Protein AF-A0AB33BZQ3-F1 (afdb_monomer_lite)

Organism: NCBI:txid1903187

Structure (mmCIF, N/CA/C/O backbone):
data_AF-A0AB33BZQ3-F1
#
_entry.id   AF-A0AB33BZQ3-F1
#
loop_
_atom_site.group_PDB
_atom_site.id
_atom_site.type_symbol
_atom_site.label_atom_id
_atom_site.label_alt_id
_atom_site.label_comp_id
_atom_site.label_asym_id
_atom_site.label_entity_id
_atom_site.label_seq_id
_atom_site.pdbx_PDB_ins_code
_atom_site.Cartn_x
_atom_site.Cartn_y
_atom_site.Cartn_z
_atom_site.occupancy
_atom_site.B_iso_or_equiv
_atom_site.auth_seq_id
_atom_site.auth_comp_id
_atom_site.auth_asym_id
_atom_site.auth_atom_id
_atom_site.pdbx_PDB_model_num
ATOM 1 N N . MET A 1 1 ? -1.933 -4.192 -17.169 1.00 57.66 1 MET A N 1
ATOM 2 C CA . MET A 1 1 ? -1.985 -3.349 -15.956 1.00 57.66 1 MET A CA 1
ATOM 3 C C . MET A 1 1 ? -2.620 -4.215 -14.882 1.00 57.66 1 MET A C 1
ATOM 5 O O . MET A 1 1 ? -3.636 -4.810 -15.187 1.00 57.66 1 MET A O 1
ATOM 9 N N . GLY A 1 2 ? -1.964 -4.399 -13.737 1.00 78.25 2 GLY A N 1
ATOM 10 C CA . GLY A 1 2 ? -2.300 -5.431 -12.740 1.00 78.25 2 GLY A CA 1
ATOM 11 C C . GLY A 1 2 ? -1.164 -5.528 -11.725 1.00 78.25 2 GLY A C 1
ATOM 12 O O . GLY A 1 2 ? -0.082 -6.008 -12.058 1.00 78.25 2 GLY A O 1
ATOM 13 N N . GLY A 1 3 ? -1.332 -4.888 -10.568 1.00 89.88 3 GLY A N 1
ATOM 14 C CA . GLY A 1 3 ? -0.325 -4.796 -9.501 1.00 89.88 3 GLY A CA 1
ATOM 15 C C . GLY A 1 3 ? 0.991 -4.070 -9.833 1.00 89.88 3 GLY A C 1
ATOM 16 O O . GLY A 1 3 ? 1.796 -3.849 -8.939 1.00 89.88 3 GLY A O 1
ATOM 17 N N . LYS A 1 4 ? 1.260 -3.683 -11.087 1.00 95.31 4 LYS A N 1
ATOM 18 C CA . LYS A 1 4 ? 2.513 -3.011 -11.490 1.00 95.31 4 LYS A CA 1
ATOM 19 C C . LYS A 1 4 ? 2.638 -1.602 -10.903 1.00 95.31 4 LYS A C 1
ATOM 21 O O . LYS A 1 4 ? 1.654 -0.880 -10.790 1.00 95.31 4 LYS A O 1
ATOM 26 N N . ASN A 1 5 ? 3.876 -1.183 -10.654 1.00 94.81 5 ASN A N 1
ATOM 27 C CA . ASN A 1 5 ? 4.215 0.179 -10.255 1.00 94.81 5 ASN A CA 1
ATOM 28 C C . ASN A 1 5 ? 4.946 0.900 -11.400 1.00 94.81 5 ASN A C 1
ATOM 30 O O . ASN A 1 5 ? 5.981 0.432 -11.873 1.00 94.81 5 ASN A O 1
ATOM 34 N N . VAL A 1 6 ? 4.386 2.027 -11.853 1.00 93.44 6 VAL A N 1
ATOM 35 C CA . VAL A 1 6 ? 4.913 2.827 -12.977 1.00 93.44 6 VAL A CA 1
ATOM 36 C C . VAL A 1 6 ? 6.039 3.781 -12.575 1.00 93.44 6 VAL A C 1
ATOM 38 O O . VAL A 1 6 ? 6.786 4.233 -13.433 1.00 93.44 6 VAL A O 1
ATOM 41 N N . VAL A 1 7 ? 6.171 4.078 -11.281 1.00 93.81 7 VAL A N 1
ATOM 42 C CA . VAL A 1 7 ? 7.209 4.968 -10.741 1.00 93.81 7 VAL A CA 1
ATOM 43 C C . VAL A 1 7 ? 8.453 4.169 -10.357 1.00 93.81 7 VAL A C 1
ATOM 45 O O . VAL A 1 7 ? 9.575 4.601 -10.599 1.00 93.81 7 VAL A O 1
ATOM 48 N N . ASN A 1 8 ? 8.268 2.987 -9.767 1.00 94.31 8 ASN A N 1
ATOM 49 C CA . ASN A 1 8 ? 9.355 2.086 -9.402 1.00 94.31 8 ASN A CA 1
ATOM 50 C C . ASN A 1 8 ? 8.991 0.640 -9.750 1.00 94.31 8 ASN A C 1
ATOM 52 O O . ASN A 1 8 ? 8.271 -0.020 -9.003 1.00 94.31 8 ASN A O 1
ATOM 56 N N . ALA A 1 9 ? 9.543 0.137 -10.856 1.00 95.00 9 ALA A N 1
ATOM 57 C CA . ALA A 1 9 ? 9.236 -1.190 -11.385 1.00 95.00 9 ALA A CA 1
ATOM 58 C C . ALA A 1 9 ? 9.584 -2.354 -10.436 1.00 95.00 9 ALA A C 1
ATOM 60 O O . ALA A 1 9 ? 9.033 -3.437 -10.605 1.00 95.00 9 ALA A O 1
ATOM 61 N N . ALA A 1 10 ? 10.463 -2.143 -9.448 1.00 95.38 10 ALA A N 1
ATOM 62 C CA . ALA A 1 10 ? 10.825 -3.159 -8.460 1.00 95.38 10 ALA A CA 1
ATOM 63 C C . ALA A 1 10 ? 9.870 -3.208 -7.257 1.00 95.38 10 ALA A C 1
ATOM 65 O O . ALA A 1 10 ? 9.871 -4.189 -6.530 1.00 95.38 10 ALA A O 1
ATOM 66 N N . LYS A 1 11 ? 9.083 -2.153 -7.007 1.00 96.19 11 LYS A N 1
ATOM 67 C CA . LYS A 1 11 ? 8.181 -2.060 -5.848 1.00 96.19 11 LYS A CA 1
ATOM 68 C C . LYS A 1 11 ? 6.731 -2.182 -6.293 1.00 96.19 11 LYS A C 1
ATOM 70 O O . LYS A 1 11 ? 5.987 -1.200 -6.260 1.00 96.19 11 LYS A O 1
ATOM 75 N N . THR A 1 12 ? 6.355 -3.359 -6.779 1.00 97.31 12 THR A N 1
ATOM 76 C CA . THR A 1 12 ? 4.988 -3.623 -7.241 1.00 97.31 12 THR A CA 1
ATOM 77 C C . THR A 1 12 ? 4.067 -4.019 -6.081 1.00 97.31 12 THR A C 1
ATOM 79 O O . THR A 1 12 ? 4.499 -4.118 -4.935 1.00 97.31 12 THR A O 1
ATOM 82 N N . LEU A 1 13 ? 2.782 -4.210 -6.372 1.00 97.50 13 LEU A N 1
ATOM 83 C CA . LEU A 1 13 ? 1.794 -4.744 -5.436 1.00 97.50 13 LEU A CA 1
ATOM 84 C C . LEU A 1 13 ? 1.699 -6.277 -5.501 1.00 97.50 13 LEU A C 1
ATOM 86 O O . LEU A 1 13 ? 0.825 -6.857 -4.865 1.00 97.50 13 LEU A O 1
ATOM 90 N N . LYS A 1 14 ? 2.552 -6.950 -6.282 1.00 97.25 14 LYS A N 1
ATOM 91 C CA . LYS A 1 14 ? 2.591 -8.417 -6.329 1.00 97.25 14 LYS A CA 1
ATOM 92 C C . LYS A 1 14 ? 3.022 -8.994 -4.987 1.00 97.25 14 LYS A C 1
ATOM 94 O O . LYS A 1 14 ? 3.811 -8.378 -4.273 1.00 97.25 14 LYS A O 1
ATOM 99 N N . LYS A 1 15 ? 2.541 -10.199 -4.679 1.00 97.00 15 LYS A N 1
ATOM 100 C CA . LYS A 1 15 ? 2.759 -10.868 -3.393 1.00 97.00 15 LYS A CA 1
ATOM 101 C C . LYS A 1 15 ? 4.239 -10.965 -3.016 1.00 97.00 15 LYS A C 1
ATOM 103 O O . LYS A 1 15 ? 4.602 -10.644 -1.889 1.00 97.00 15 LYS A O 1
ATOM 108 N N . GLU A 1 16 ? 5.098 -11.343 -3.959 1.00 97.12 16 GLU A N 1
ATOM 109 C CA . GLU A 1 16 ? 6.531 -11.524 -3.710 1.00 97.12 16 GLU A CA 1
ATOM 110 C C . GLU A 1 16 ? 7.224 -10.198 -3.372 1.00 97.12 16 GLU A C 1
ATOM 112 O O . GLU A 1 16 ? 8.062 -10.145 -2.473 1.00 97.12 16 GLU A O 1
ATOM 117 N N . ASP A 1 17 ? 6.850 -9.115 -4.059 1.00 97.94 17 ASP A N 1
ATOM 118 C CA . ASP A 1 17 ? 7.404 -7.786 -3.803 1.00 97.94 17 ASP A CA 1
ATOM 119 C C . ASP A 1 17 ? 6.868 -7.213 -2.486 1.00 97.94 17 ASP A C 1
ATOM 121 O O . ASP A 1 17 ? 7.638 -6.654 -1.704 1.00 97.94 17 ASP A O 1
ATOM 125 N N . LEU A 1 18 ? 5.572 -7.387 -2.198 1.00 97.69 18 LEU A N 1
ATOM 126 C CA . LEU A 1 18 ? 4.988 -6.983 -0.920 1.00 97.69 18 LEU A CA 1
ATOM 127 C C . LEU A 1 18 ? 5.712 -7.665 0.248 1.00 97.69 18 LEU A C 1
ATOM 129 O O . LEU A 1 18 ? 6.162 -6.966 1.152 1.00 97.69 18 LEU A O 1
ATOM 133 N N . ALA A 1 19 ? 5.928 -8.981 0.190 1.00 97.69 19 ALA A N 1
ATOM 134 C CA . ALA A 1 19 ? 6.679 -9.708 1.216 1.00 97.69 19 ALA A CA 1
ATOM 135 C C . ALA A 1 19 ? 8.135 -9.222 1.315 1.00 97.69 19 ALA A C 1
ATOM 137 O O . ALA A 1 19 ? 8.624 -8.890 2.396 1.00 97.69 19 ALA A O 1
ATOM 138 N N . LYS A 1 20 ? 8.825 -9.079 0.176 1.00 98.06 20 LYS A N 1
ATOM 139 C CA . LYS A 1 20 ? 10.220 -8.611 0.119 1.00 98.06 20 LYS A CA 1
ATOM 140 C C . LYS A 1 20 ? 10.425 -7.235 0.759 1.00 98.06 20 LYS A C 1
ATOM 142 O O . LYS A 1 20 ? 11.492 -6.975 1.312 1.00 98.06 20 LYS A O 1
ATOM 147 N N . TYR A 1 21 ? 9.438 -6.345 0.659 1.00 96.88 21 TYR A N 1
ATOM 148 C CA . TYR A 1 21 ? 9.514 -4.982 1.192 1.00 96.88 21 TYR A CA 1
ATOM 149 C C . TYR A 1 21 ? 8.719 -4.775 2.494 1.00 96.88 21 TYR A C 1
ATOM 151 O O . TYR A 1 21 ? 8.564 -3.626 2.919 1.00 96.88 21 TYR A O 1
ATOM 159 N N . GLY A 1 22 ? 8.240 -5.847 3.139 1.00 97.06 22 GLY A N 1
ATOM 160 C CA . GLY A 1 22 ? 7.511 -5.778 4.412 1.00 97.06 22 GLY A CA 1
ATOM 161 C C . GLY A 1 22 ? 6.178 -5.031 4.301 1.00 97.06 22 GLY A C 1
ATOM 162 O O . GL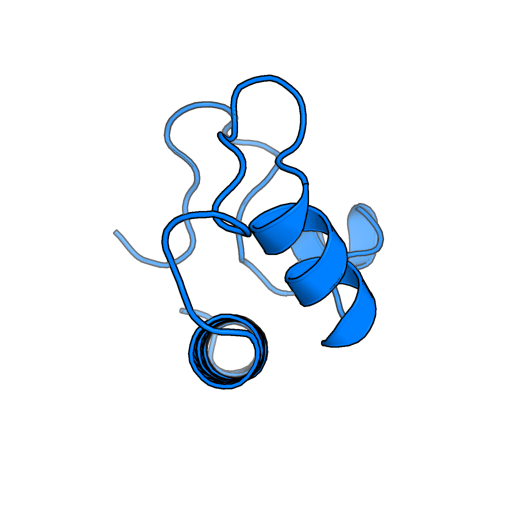Y A 1 22 ? 5.883 -4.133 5.092 1.00 97.06 22 GLY A O 1
ATOM 163 N N . LYS A 1 23 ? 5.423 -5.327 3.241 1.00 97.50 23 LYS A N 1
ATOM 164 C CA . LYS A 1 23 ? 4.105 -4.770 2.896 1.00 97.50 23 LYS A CA 1
ATOM 165 C C . LYS A 1 23 ? 3.060 -5.862 2.660 1.00 97.50 23 LYS A C 1
ATOM 167 O O . LYS A 1 23 ? 2.043 -5.604 2.032 1.00 97.50 23 LYS A O 1
ATOM 172 N N . ASP A 1 24 ? 3.301 -7.062 3.163 1.00 96.69 24 ASP A N 1
ATOM 173 C CA . ASP A 1 24 ? 2.424 -8.234 3.106 1.00 96.69 24 ASP A CA 1
ATOM 174 C C . ASP A 1 24 ? 1.445 -8.325 4.293 1.00 96.69 24 ASP A C 1
ATOM 176 O O . ASP A 1 24 ? 0.884 -9.385 4.558 1.00 96.69 24 ASP A O 1
ATOM 180 N N . SER A 1 25 ? 1.198 -7.210 4.989 1.00 98.06 25 SER A N 1
ATOM 181 C CA . SER A 1 25 ? 0.209 -7.110 6.068 1.00 98.06 25 SER A CA 1
ATOM 182 C C . SER A 1 25 ? -0.691 -5.886 5.893 1.00 98.06 25 SER A C 1
ATOM 184 O O . SER A 1 25 ? -0.295 -4.881 5.286 1.00 98.06 25 SER A O 1
ATOM 186 N N . VAL A 1 26 ? -1.906 -5.961 6.446 1.00 97.81 26 VAL A N 1
ATOM 187 C CA . VAL A 1 26 ? -2.890 -4.871 6.389 1.00 97.81 26 VAL A CA 1
ATOM 188 C C . VAL A 1 26 ? -2.314 -3.629 7.057 1.00 97.81 26 VAL A C 1
ATOM 190 O O . VAL A 1 26 ? -2.311 -2.556 6.464 1.00 97.81 26 VAL A O 1
ATOM 193 N N . GLU A 1 27 ? -1.726 -3.774 8.240 1.00 98.06 27 GLU A N 1
ATOM 194 C CA . GLU A 1 27 ? -1.156 -2.681 9.029 1.00 98.06 27 GLU A CA 1
ATOM 195 C C . GLU A 1 27 ? -0.024 -1.975 8.272 1.00 98.06 27 GLU A C 1
ATOM 197 O O . GLU A 1 27 ? 0.060 -0.743 8.260 1.00 98.06 27 GLU A O 1
ATOM 202 N N . ALA A 1 28 ? 0.838 -2.743 7.599 1.00 98.31 28 ALA A N 1
ATOM 203 C CA . ALA A 1 28 ? 1.968 -2.206 6.853 1.00 98.31 28 ALA A CA 1
ATOM 204 C C . ALA A 1 28 ? 1.532 -1.406 5.613 1.00 98.31 28 ALA A C 1
ATOM 206 O O . ALA A 1 28 ? 2.180 -0.402 5.270 1.00 98.31 28 ALA A O 1
ATOM 207 N N . ILE A 1 29 ? 0.447 -1.833 4.956 1.00 98.06 29 ILE A N 1
ATOM 208 C CA . ILE A 1 29 ? -0.164 -1.123 3.828 1.00 98.06 29 ILE A CA 1
ATOM 209 C C . ILE A 1 29 ? -0.944 0.095 4.328 1.00 98.06 29 ILE A C 1
ATOM 211 O O . ILE A 1 29 ? -0.707 1.190 3.818 1.00 98.06 29 ILE A O 1
ATOM 215 N N . VAL A 1 30 ? -1.783 -0.047 5.360 1.00 98.50 30 VAL A N 1
ATOM 216 C CA . VAL A 1 30 ? -2.524 1.055 6.001 1.00 98.50 30 VAL A CA 1
ATOM 217 C C . VAL A 1 30 ? -1.567 2.173 6.398 1.00 98.50 30 VAL A C 1
ATOM 219 O O . VAL A 1 30 ? -1.788 3.333 6.045 1.00 98.50 30 VAL A O 1
ATOM 222 N N . ALA A 1 31 ? -0.453 1.841 7.055 1.00 98.38 31 ALA A N 1
ATOM 223 C CA . ALA A 1 31 ? 0.547 2.822 7.457 1.00 98.38 31 ALA A CA 1
ATOM 224 C C . ALA A 1 31 ? 1.139 3.579 6.256 1.00 98.38 31 ALA A C 1
ATOM 226 O O . ALA A 1 31 ? 1.304 4.799 6.323 1.00 98.38 31 ALA A O 1
ATOM 227 N N . GLN A 1 32 ? 1.440 2.879 5.156 1.00 98.19 32 GLN A N 1
ATOM 228 C CA . GLN A 1 32 ? 2.007 3.495 3.955 1.00 98.19 32 GLN A CA 1
ATOM 229 C C . GLN A 1 32 ? 0.979 4.325 3.178 1.00 98.19 32 GLN A C 1
ATOM 231 O O . GLN A 1 32 ? 1.318 5.403 2.705 1.00 98.19 32 GLN A O 1
ATOM 236 N N . VAL A 1 33 ? -0.268 3.870 3.056 1.00 98.00 33 VAL A N 1
ATOM 237 C CA . VAL A 1 33 ? -1.342 4.644 2.414 1.00 98.00 33 VAL A CA 1
ATOM 238 C C . VAL A 1 33 ? -1.636 5.903 3.230 1.00 98.00 33 VAL A C 1
ATOM 240 O O . VAL A 1 33 ? -1.730 6.997 2.677 1.00 98.00 33 VAL A O 1
ATOM 243 N N . THR A 1 34 ? -1.678 5.779 4.557 1.00 98.31 34 THR A N 1
ATOM 244 C CA . THR A 1 34 ? -1.922 6.904 5.466 1.00 98.31 34 THR A CA 1
ATOM 245 C C . THR A 1 34 ? -0.820 7.956 5.372 1.00 98.31 34 THR A C 1
ATOM 247 O O . THR A 1 34 ? -1.123 9.137 5.211 1.00 98.31 34 THR A O 1
ATOM 250 N N . LYS A 1 35 ? 0.452 7.541 5.457 1.00 97.94 35 LYS A N 1
ATOM 251 C CA . LYS A 1 35 ? 1.606 8.448 5.608 1.00 97.94 35 LYS A CA 1
ATOM 252 C C . LYS A 1 35 ? 2.332 8.773 4.301 1.00 97.94 35 LYS A C 1
ATOM 254 O O . LYS A 1 35 ? 3.142 9.696 4.275 1.00 97.94 35 LYS A O 1
ATOM 259 N N . GLY A 1 36 ? 2.058 8.038 3.228 1.00 96.75 36 GLY A N 1
ATOM 260 C CA . GLY A 1 36 ? 2.874 8.062 2.019 1.00 96.75 36 GLY A CA 1
ATOM 261 C C . GLY A 1 36 ? 4.248 7.415 2.234 1.00 96.75 36 GLY A C 1
ATOM 262 O O . GLY A 1 36 ? 4.597 6.969 3.330 1.00 96.75 36 GLY A O 1
ATOM 263 N N . ASN A 1 37 ? 5.037 7.339 1.163 1.00 94.81 37 ASN A N 1
ATOM 264 C CA . ASN A 1 37 ? 6.428 6.881 1.206 1.00 94.81 37 ASN A CA 1
ATOM 265 C C . ASN A 1 37 ? 7.190 7.351 -0.043 1.00 94.81 37 ASN A C 1
ATOM 267 O O . ASN A 1 37 ? 6.956 6.856 -1.150 1.00 94.81 37 ASN A O 1
ATOM 271 N N . GLY A 1 38 ? 8.112 8.302 0.125 1.00 93.69 38 GLY A N 1
ATOM 272 C CA . GLY A 1 38 ? 8.871 8.886 -0.982 1.00 93.69 38 GLY A CA 1
ATOM 273 C C . GLY A 1 38 ? 7.951 9.527 -2.024 1.00 93.69 38 GLY A C 1
ATOM 274 O O . GLY A 1 38 ? 7.243 10.481 -1.725 1.00 93.69 38 GLY A O 1
ATOM 275 N N . ALA A 1 39 ? 7.947 8.985 -3.245 1.00 93.75 39 ALA A N 1
ATOM 276 C CA . ALA A 1 39 ? 7.102 9.466 -4.341 1.00 93.75 39 ALA A CA 1
ATOM 277 C C . ALA A 1 39 ? 5.607 9.111 -4.188 1.00 93.75 39 ALA A C 1
ATOM 279 O O . ALA A 1 39 ? 4.777 9.650 -4.916 1.00 93.75 39 ALA A O 1
ATOM 280 N N . MET A 1 40 ? 5.248 8.202 -3.273 1.00 95.12 40 MET A N 1
ATOM 281 C CA . MET A 1 40 ? 3.849 7.891 -2.979 1.00 95.12 40 MET A CA 1
ATOM 282 C C . MET A 1 40 ? 3.275 8.945 -2.017 1.00 95.12 40 MET A C 1
ATOM 284 O O . MET A 1 40 ? 3.788 9.060 -0.900 1.00 95.12 40 MET A O 1
ATOM 288 N N . PRO A 1 41 ? 2.220 9.689 -2.402 1.00 96.25 41 PRO A N 1
ATOM 289 C CA . PRO A 1 41 ? 1.616 10.698 -1.539 1.00 96.25 41 PRO A CA 1
ATOM 290 C C . PRO A 1 41 ? 0.879 10.065 -0.352 1.00 96.25 41 PRO A C 1
ATOM 292 O O . PRO A 1 41 ? 0.460 8.909 -0.403 1.00 96.25 41 PRO A O 1
ATOM 295 N N . ALA A 1 42 ? 0.694 10.853 0.705 1.00 97.69 42 ALA A N 1
ATOM 296 C CA . ALA A 1 42 ? -0.122 10.491 1.858 1.00 97.69 42 ALA A CA 1
ATOM 297 C C . ALA A 1 42 ? -1.622 10.647 1.555 1.00 97.69 42 ALA A C 1
ATOM 299 O O . ALA A 1 42 ? -2.041 11.655 0.977 1.00 97.69 42 ALA A O 1
ATOM 300 N N . PHE A 1 43 ? -2.435 9.684 1.994 1.00 97.94 43 PHE A N 1
ATOM 301 C CA . PHE A 1 43 ? -3.893 9.699 1.833 1.00 97.94 43 PHE A CA 1
ATOM 302 C C . PHE A 1 43 ? -4.666 9.851 3.148 1.00 97.94 43 PHE A C 1
ATOM 304 O O . PHE A 1 43 ? -5.881 10.000 3.099 1.00 97.94 43 PHE A O 1
ATOM 311 N N . GLY A 1 44 ? -4.001 9.906 4.308 1.00 96.56 44 GLY A N 1
ATOM 312 C CA . GLY A 1 44 ? -4.676 10.026 5.612 1.00 96.56 44 GLY A CA 1
ATOM 313 C C . GLY A 1 44 ? -5.527 11.290 5.809 1.00 96.56 44 GLY A C 1
ATOM 314 O O . GLY A 1 44 ? -6.383 11.316 6.680 1.00 96.56 44 GLY A O 1
ATOM 315 N N . GLY A 1 45 ? -5.317 12.338 5.003 1.00 95.06 45 GLY A N 1
ATOM 316 C CA . GLY A 1 45 ? -6.174 13.535 4.974 1.00 95.06 45 GLY A CA 1
ATOM 317 C C . GLY A 1 45 ? -7.190 13.554 3.826 1.00 95.06 45 GLY A C 1
ATOM 318 O O . GLY A 1 45 ? -7.818 14.580 3.590 1.00 95.06 45 GLY A O 1
ATOM 319 N N . ARG A 1 46 ? -7.282 12.467 3.051 1.00 97.12 46 ARG A N 1
ATOM 320 C CA . ARG A 1 46 ? -8.098 12.359 1.828 1.00 97.12 46 ARG A CA 1
ATOM 321 C C . ARG A 1 46 ? -9.094 11.205 1.867 1.00 97.12 46 ARG A C 1
ATOM 323 O O . ARG A 1 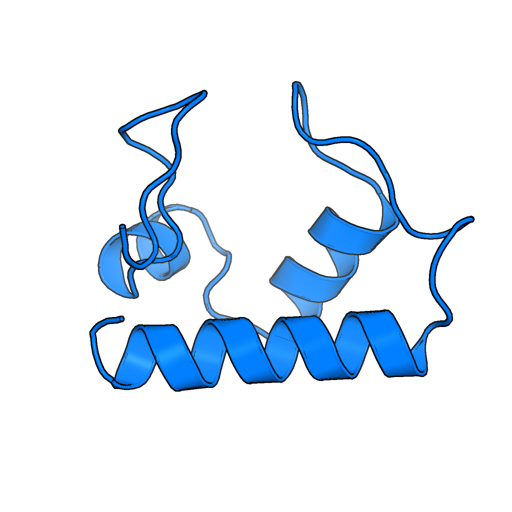46 ? -10.108 11.285 1.187 1.00 97.12 46 ARG A O 1
ATOM 330 N N . LEU A 1 47 ? -8.782 10.149 2.610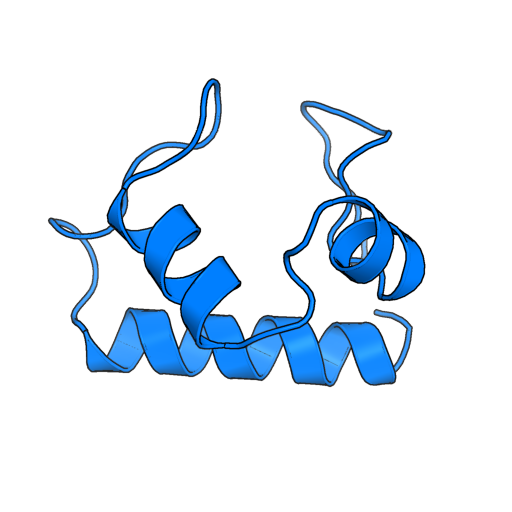 1.00 97.38 47 LEU A N 1
ATOM 331 C CA . LEU A 1 47 ? -9.603 8.953 2.783 1.00 97.38 47 LEU A CA 1
ATOM 332 C C . LEU A 1 47 ? -9.890 8.746 4.271 1.00 97.38 47 LEU A C 1
ATOM 334 O O . LEU A 1 47 ? -9.065 9.128 5.106 1.00 97.38 47 LE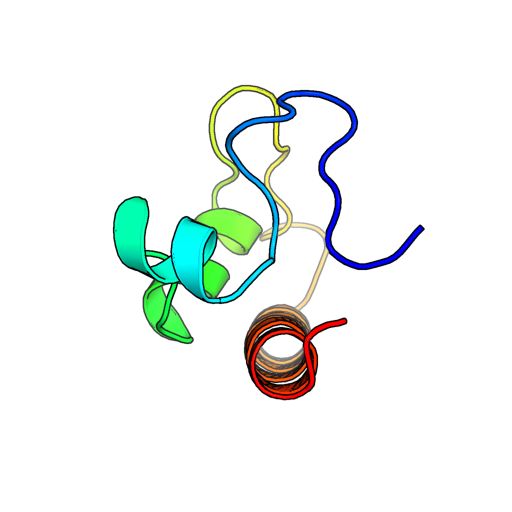U A O 1
ATOM 338 N N . SER A 1 48 ? -11.037 8.141 4.597 1.00 98.06 48 SER A N 1
ATOM 339 C CA . SER A 1 48 ? -11.321 7.736 5.977 1.00 98.06 48 SER A CA 1
ATOM 340 C C . SER A 1 48 ? -10.413 6.577 6.402 1.00 98.06 48 SER A C 1
ATOM 342 O O . SER A 1 48 ? -9.775 5.920 5.574 1.00 98.06 48 SER A O 1
ATOM 344 N N . ALA A 1 49 ? -10.352 6.308 7.707 1.00 97.31 49 ALA A N 1
ATOM 345 C CA . ALA A 1 49 ? -9.630 5.143 8.209 1.00 97.31 49 ALA A CA 1
ATOM 346 C C . ALA A 1 49 ? -10.217 3.833 7.651 1.00 97.31 49 ALA A C 1
ATOM 348 O O . ALA A 1 49 ? -9.446 2.960 7.251 1.00 97.31 49 ALA A O 1
ATOM 349 N N . GLU A 1 50 ? -11.551 3.728 7.547 1.00 97.81 50 GLU A N 1
ATOM 350 C CA . GLU A 1 50 ? -12.201 2.540 6.981 1.00 97.81 50 GLU A CA 1
ATOM 351 C C . GLU A 1 50 ? -11.872 2.365 5.493 1.00 97.81 50 GLU A C 1
ATOM 353 O O . GLU A 1 50 ? -11.576 1.252 5.062 1.00 97.81 50 GLU A O 1
ATOM 358 N N . ASP A 1 51 ? -11.852 3.449 4.709 1.00 98.44 51 ASP A N 1
ATOM 359 C CA . ASP A 1 51 ? -11.487 3.390 3.289 1.00 98.44 51 ASP A CA 1
ATOM 360 C C . ASP A 1 51 ? -10.040 2.916 3.100 1.00 98.44 51 ASP A C 1
ATOM 362 O O . ASP A 1 51 ? -9.741 2.106 2.219 1.00 98.44 51 ASP A O 1
ATOM 366 N N . ILE A 1 52 ? -9.120 3.403 3.939 1.00 98.38 52 ILE A N 1
ATOM 367 C CA . ILE A 1 52 ? -7.709 3.007 3.888 1.00 98.38 52 ILE A CA 1
ATOM 368 C C . ILE A 1 52 ? -7.549 1.522 4.236 1.00 98.38 52 ILE A C 1
ATOM 370 O O . ILE A 1 52 ? -6.791 0.812 3.567 1.00 98.38 52 ILE A O 1
ATOM 374 N N . GLU A 1 53 ? -8.266 1.038 5.247 1.00 98.25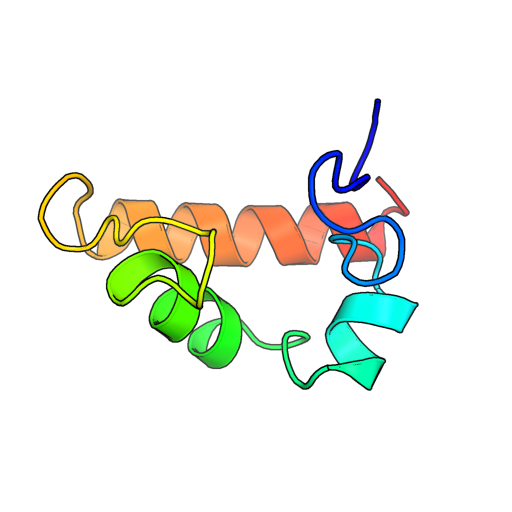 53 GLU A N 1
ATOM 375 C CA . GLU A 1 53 ? -8.264 -0.373 5.630 1.00 98.25 53 GLU A CA 1
ATOM 376 C C . GLU A 1 53 ? -8.896 -1.264 4.549 1.00 98.25 53 GLU A C 1
ATOM 378 O O . GLU A 1 53 ? -8.346 -2.315 4.205 1.00 98.25 53 GLU A O 1
ATOM 383 N N . ALA A 1 54 ? -10.001 -0.828 3.941 1.00 98.44 54 ALA A N 1
ATOM 384 C CA . ALA A 1 54 ? -10.643 -1.534 2.836 1.00 98.44 54 ALA A CA 1
ATOM 385 C C . ALA A 1 54 ? -9.704 -1.657 1.624 1.00 98.44 54 ALA A C 1
ATOM 387 O O . ALA A 1 54 ? -9.573 -2.738 1.043 1.00 98.44 54 ALA A O 1
ATOM 388 N N . VAL A 1 55 ? -8.988 -0.581 1.276 1.00 97.06 55 VAL A N 1
ATOM 389 C CA . VAL A 1 55 ? -7.973 -0.600 0.211 1.00 97.06 55 VAL A CA 1
ATOM 390 C C . VAL A 1 55 ? -6.825 -1.546 0.559 1.00 97.06 55 VAL A C 1
ATOM 392 O O . VAL A 1 55 ? -6.387 -2.303 -0.307 1.00 97.06 55 VAL A O 1
ATOM 395 N N . ALA A 1 56 ? -6.345 -1.551 1.805 1.00 98.19 56 ALA A N 1
ATOM 396 C CA . ALA A 1 56 ? -5.273 -2.450 2.228 1.00 98.19 56 ALA A CA 1
ATOM 397 C C . ALA A 1 56 ? -5.665 -3.929 2.085 1.00 98.19 56 ALA A C 1
ATOM 399 O O . ALA A 1 56 ? -4.921 -4.713 1.491 1.00 98.19 56 ALA A O 1
ATOM 400 N N . ASN A 1 57 ? -6.866 -4.292 2.541 1.00 98.38 57 ASN A N 1
ATOM 401 C CA . ASN A 1 57 ? -7.413 -5.638 2.372 1.00 98.38 57 ASN A CA 1
ATOM 402 C C . ASN A 1 57 ? -7.597 -6.004 0.894 1.00 98.38 57 ASN A C 1
ATOM 404 O O . ASN A 1 57 ? -7.237 -7.106 0.476 1.00 98.38 57 ASN A O 1
ATOM 408 N N . TYR A 1 58 ? -8.106 -5.073 0.081 1.00 97.62 58 TYR A N 1
ATOM 409 C CA . TYR A 1 58 ? -8.247 -5.276 -1.359 1.00 97.62 58 TYR A CA 1
ATOM 410 C C . TYR A 1 58 ? -6.896 -5.558 -2.029 1.00 97.62 58 TYR A C 1
ATOM 412 O O . TYR A 1 58 ? -6.785 -6.511 -2.796 1.00 97.62 58 TYR A O 1
ATOM 420 N N . VAL A 1 59 ? -5.857 -4.776 -1.718 1.00 97.44 59 VAL A N 1
ATOM 421 C CA . VAL A 1 59 ? -4.503 -4.956 -2.270 1.00 97.44 59 VAL A CA 1
ATOM 422 C C . VAL A 1 59 ? -3.961 -6.351 -1.961 1.00 97.44 59 VAL A C 1
ATOM 424 O O . VAL A 1 59 ? -3.476 -7.018 -2.875 1.00 97.44 59 VAL A O 1
ATOM 427 N N . LEU A 1 60 ? -4.082 -6.823 -0.716 1.00 97.81 60 LEU A N 1
ATOM 428 C CA . LEU A 1 60 ? -3.638 -8.171 -0.343 1.00 97.81 60 LEU A CA 1
ATOM 429 C C . LEU A 1 60 ? -4.451 -9.254 -1.054 1.00 97.81 60 LEU A C 1
ATOM 431 O O . LEU A 1 60 ? -3.877 -10.176 -1.626 1.00 97.81 60 LEU A O 1
ATOM 435 N N . ALA A 1 61 ? -5.778 -9.119 -1.098 1.00 97.94 61 ALA A N 1
ATOM 436 C CA . ALA A 1 61 ? -6.642 -10.085 -1.769 1.00 97.94 61 ALA A CA 1
ATOM 437 C C . ALA A 1 61 ? -6.356 -10.193 -3.277 1.00 97.94 61 ALA A C 1
ATOM 439 O O . ALA A 1 61 ? -6.462 -11.278 -3.849 1.00 97.94 61 ALA A O 1
ATOM 440 N N . GLN A 1 62 ? -5.995 -9.086 -3.932 1.00 97.94 62 GLN A N 1
ATOM 441 C CA . GLN A 1 62 ? -5.564 -9.102 -5.331 1.00 97.94 62 GLN A CA 1
ATOM 442 C C . GLN A 1 62 ? -4.163 -9.698 -5.490 1.00 97.94 62 GLN A C 1
ATOM 444 O O . GLN A 1 62 ? -3.939 -10.480 -6.411 1.00 97.94 62 GLN A O 1
ATOM 449 N N . ALA A 1 63 ? -3.239 -9.401 -4.572 1.00 97.19 63 ALA A N 1
ATOM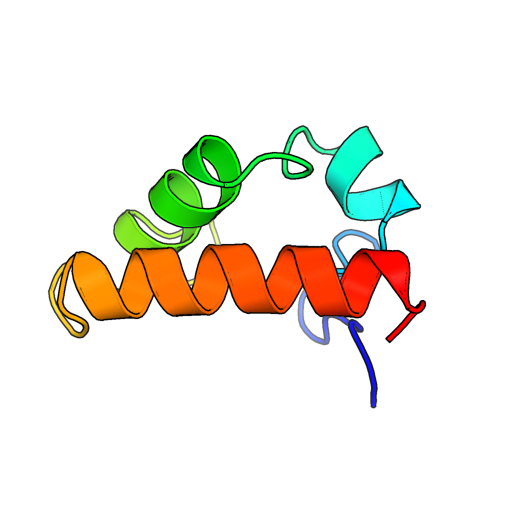 450 C CA . ALA A 1 63 ? -1.900 -9.984 -4.578 1.00 97.19 63 ALA A CA 1
ATOM 451 C C . ALA A 1 63 ? -1.934 -11.515 -4.446 1.00 97.19 63 ALA A C 1
ATOM 453 O O . ALA A 1 63 ? -1.233 -12.197 -5.190 1.00 97.19 63 ALA A O 1
ATOM 454 N N . GLU A 1 64 ? -2.801 -12.056 -3.585 1.00 96.06 64 GLU A N 1
ATOM 455 C CA . GLU A 1 64 ? -3.038 -13.502 -3.453 1.00 96.06 64 GLU A CA 1
ATOM 456 C C . GLU A 1 64 ? -3.587 -14.143 -4.737 1.00 96.06 64 GLU A C 1
ATOM 458 O O . GLU A 1 64 ? -3.323 -15.310 -5.017 1.00 96.06 64 GLU A O 1
ATOM 463 N N . LYS A 1 65 ? -4.317 -13.376 -5.554 1.00 96.75 65 LYS A N 1
ATOM 464 C CA . LYS A 1 65 ? -4.834 -13.814 -6.861 1.00 96.75 65 LYS A CA 1
ATOM 465 C C . LYS A 1 65 ? -3.847 -13.588 -8.010 1.00 96.75 65 LYS A C 1
ATOM 467 O O . LYS A 1 65 ? -4.158 -13.932 -9.146 1.00 96.75 65 LYS A O 1
ATOM 472 N N . GLY A 1 66 ? -2.673 -13.020 -7.731 1.00 94.62 66 GLY A N 1
ATOM 473 C CA . GLY A 1 66 ? -1.650 -12.718 -8.732 1.00 94.62 66 GLY A CA 1
ATOM 474 C C . GLY A 1 66 ? -1.863 -11.422 -9.523 1.00 94.62 66 GLY A C 1
ATOM 475 O O . GLY A 1 66 ? -1.054 -11.155 -10.413 1.00 94.62 66 GLY A O 1
ATOM 476 N N . TRP A 1 67 ? -2.859 -10.607 -9.145 1.00 92.56 67 TRP A N 1
ATOM 477 C CA . TRP A 1 67 ? -3.361 -9.416 -9.853 1.00 92.56 67 TRP A CA 1
ATOM 478 C C . TRP A 1 67 ? -3.945 -9.650 -11.248 1.00 92.56 67 TRP A C 1
ATOM 480 O O . TRP A 1 67 ? -3.179 -9.955 -12.189 1.00 92.56 67 TRP A O 1
#

Secondary structure (DSSP, 8-state):
--S--SS-TTS-SSHHHHHHTT--SHHHHHHHHHH-BTTBPP-TTTS-HHHHHHHHHHHHHHHHTT-

Sequence (67 aa):
MGGKNVVNAAKTLKKEDLAKYGKDSVEAIVAQVTKGNGAMPAFGGRLSAEDIEAVANYVLAQAEKGW

InterPro domains:
  IPR009056 Cytochrome c-like domain [PF13442] (11-59)
  IPR023655 Cytochrome c6 [PTHR34688] (2-67)
  IPR036909 Cytochrome c-like domain superfamily [G3DSA:1.10.760.10] (1-67)
  IPR036909 Cytochrome c-like domain superfamily [SSF46626] (3-67)

pLDDT: mean 95.94, std 5.49, range [57.66, 98.5]

Foldseek 3Di:
DAQADPVDRQQGLACVNCVVVVNLDLVNQLVCCQPPDDVGHHCVVPDPSVRSSVVSVVSNVSNVVRD

Radius of gyration: 11.26 Å; chains: 1; bounding box: 23×27×25 Å